Protein AF-A0A3L6Q215-F1 (afdb_monomer_lite)

Radius of gyration: 15.65 Å; chains: 1; bounding box: 45×32×40 Å

Structure (mmCIF, N/CA/C/O backbone):
data_AF-A0A3L6Q215-F1
#
_entry.id   AF-A0A3L6Q215-F1
#
loop_
_atom_site.group_PDB
_atom_site.id
_atom_site.type_symbol
_atom_site.label_atom_id
_atom_site.label_alt_id
_atom_site.label_comp_id
_atom_site.label_asym_id
_atom_site.label_entity_id
_atom_site.label_seq_id
_atom_site.pdbx_PDB_ins_code
_atom_site.Cartn_x
_atom_site.Cartn_y
_atom_site.Cartn_z
_atom_site.occupancy
_atom_site.B_iso_or_equiv
_atom_site.auth_seq_id
_atom_site.auth_comp_id
_atom_site.auth_asym_id
_atom_site.auth_atom_id
_atom_site.pdbx_PDB_model_num
ATOM 1 N N . MET A 1 1 ? -32.881 19.981 16.403 1.00 52.62 1 MET A N 1
ATOM 2 C CA . MET A 1 1 ? -31.874 18.910 16.480 1.00 52.62 1 MET A CA 1
ATOM 3 C C . MET A 1 1 ? -30.581 19.569 16.080 1.00 52.62 1 MET A C 1
ATOM 5 O O . MET A 1 1 ? -30.426 19.884 14.910 1.00 52.62 1 MET A O 1
ATOM 9 N N . ASP A 1 2 ? -29.753 19.907 17.060 1.00 67.75 2 ASP A N 1
ATOM 10 C CA . ASP A 1 2 ? -28.403 20.390 16.805 1.00 67.75 2 ASP A CA 1
ATOM 11 C C . ASP A 1 2 ? -27.587 19.180 16.337 1.00 67.75 2 ASP A C 1
ATOM 13 O O . ASP A 1 2 ? -27.249 18.306 17.133 1.00 67.75 2 ASP A O 1
ATOM 17 N N . GLU A 1 3 ? -27.378 19.056 15.025 1.00 70.69 3 GLU A N 1
ATOM 18 C CA . GLU A 1 3 ? -26.373 18.136 14.495 1.00 70.69 3 GLU A CA 1
ATOM 19 C C . GLU A 1 3 ? -25.009 18.708 14.874 1.00 70.69 3 GLU A C 1
ATOM 21 O O . GLU A 1 3 ? -24.514 19.647 14.247 1.00 70.69 3 GLU A O 1
ATOM 26 N N . GLU A 1 4 ? -24.418 18.175 15.943 1.00 73.69 4 GLU A N 1
ATOM 27 C CA . GLU A 1 4 ? -23.013 18.433 16.228 1.00 73.69 4 GLU A CA 1
ATOM 28 C C . GLU A 1 4 ? -22.185 18.047 14.991 1.00 73.69 4 GLU A C 1
ATOM 30 O O . GLU A 1 4 ? -22.379 16.964 14.425 1.00 73.69 4 GLU A O 1
ATOM 35 N N . PRO A 1 5 ? -21.283 18.927 14.524 1.00 72.00 5 PRO A N 1
ATOM 36 C CA . PRO A 1 5 ? -20.523 18.677 13.314 1.00 72.00 5 PRO A CA 1
ATOM 37 C C . PRO A 1 5 ? -19.673 17.422 13.498 1.00 72.00 5 PRO A C 1
ATOM 39 O O . PRO A 1 5 ? -18.916 17.306 14.462 1.00 72.00 5 PRO A O 1
ATOM 42 N N . VAL A 1 6 ? -19.783 16.491 12.548 1.00 80.25 6 VAL A N 1
ATOM 43 C CA . VAL A 1 6 ? -18.991 15.258 12.533 1.00 80.25 6 VAL A CA 1
ATOM 44 C C . VAL A 1 6 ? -17.509 15.635 12.483 1.00 80.25 6 VAL A C 1
ATOM 46 O O . VAL A 1 6 ? -16.989 16.058 11.448 1.00 80.25 6 VAL A O 1
ATOM 49 N N . ALA A 1 7 ? -16.831 15.526 13.623 1.00 84.50 7 ALA A N 1
ATOM 50 C CA . ALA A 1 7 ? -15.418 15.841 13.742 1.00 84.50 7 ALA A CA 1
ATOM 51 C C . ALA A 1 7 ? -14.589 14.615 13.353 1.00 84.50 7 ALA A C 1
ATOM 53 O O . ALA A 1 7 ? -14.732 13.538 13.933 1.00 84.50 7 ALA A O 1
ATOM 54 N N . TRP A 1 8 ? -13.692 14.780 12.382 1.00 82.44 8 TRP A N 1
ATOM 55 C CA . TRP A 1 8 ? -12.710 13.752 12.061 1.00 82.44 8 TRP A CA 1
ATOM 56 C C . TRP A 1 8 ? -11.743 13.586 13.233 1.00 82.44 8 TRP A C 1
ATOM 58 O O . TRP A 1 8 ? -11.003 14.508 13.577 1.00 82.44 8 TRP A O 1
ATOM 68 N N . VAL A 1 9 ? -11.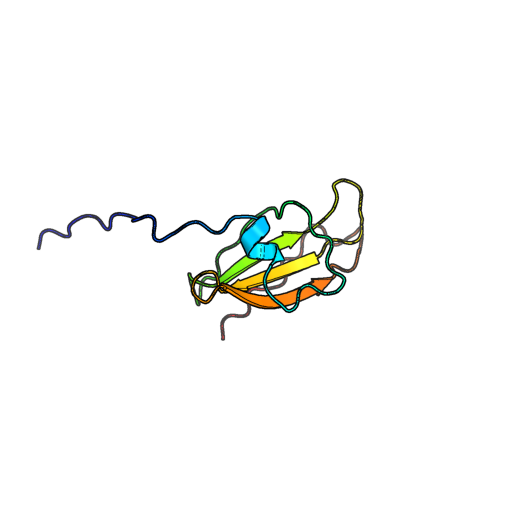738 12.395 13.829 1.00 85.88 9 VAL A N 1
ATOM 69 C CA . VAL A 1 9 ? -10.778 12.011 14.866 1.00 85.88 9 VAL A CA 1
ATOM 70 C C . VAL A 1 9 ? -9.701 11.143 14.232 1.00 85.88 9 VAL A C 1
ATOM 72 O O . VAL A 1 9 ? -9.982 10.246 13.439 1.00 85.88 9 VAL A O 1
ATOM 75 N N . LYS A 1 10 ? -8.442 11.411 14.578 1.00 85.56 10 LYS A N 1
ATOM 76 C CA . LYS A 1 10 ? -7.325 10.563 14.174 1.00 85.56 10 LYS A CA 1
ATOM 77 C C . LYS A 1 10 ? -7.386 9.247 14.952 1.00 85.56 10 LYS A C 1
ATOM 79 O O . LYS A 1 10 ? -7.097 9.237 16.143 1.00 85.56 10 LYS A O 1
ATOM 84 N N . ASP A 1 11 ? -7.715 8.161 14.263 1.00 84.31 11 ASP A N 1
ATOM 85 C CA . ASP A 1 11 ? -7.818 6.821 14.859 1.00 84.31 11 ASP A CA 1
ATOM 8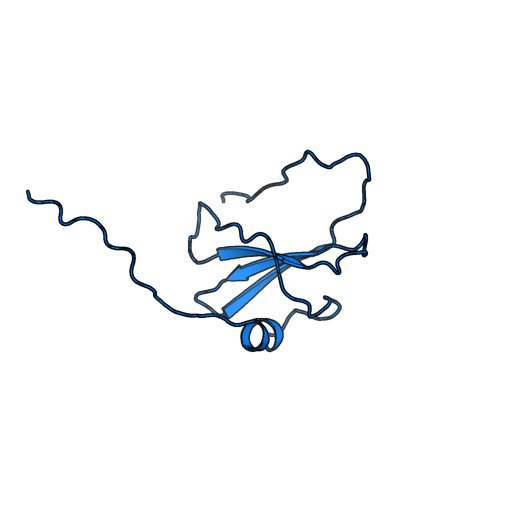6 C C . ASP A 1 11 ? -6.444 6.162 15.086 1.00 84.31 11 ASP A C 1
ATOM 88 O O . ASP A 1 11 ? -6.226 5.447 16.061 1.00 84.31 11 ASP A O 1
ATOM 92 N N . GLY A 1 12 ? -5.458 6.463 14.234 1.00 86.50 12 GLY A N 1
ATOM 93 C CA . GLY A 1 12 ? -4.123 5.887 14.364 1.00 86.50 12 GLY A CA 1
ATOM 94 C C . GLY A 1 12 ? -3.096 6.441 13.382 1.00 86.50 12 GLY A C 1
ATOM 95 O O . GLY A 1 12 ? -3.344 7.393 12.638 1.00 86.50 12 GLY A O 1
ATOM 96 N N . VAL A 1 13 ? -1.905 5.846 13.416 1.00 88.38 13 VAL A N 1
ATOM 97 C CA . VAL A 1 13 ? -0.836 6.031 12.428 1.00 88.38 13 VAL A CA 1
ATOM 98 C C . VAL A 1 13 ? -0.336 4.649 12.050 1.00 88.38 13 VAL A C 1
ATOM 100 O O . VAL A 1 13 ? -0.139 3.823 12.933 1.00 88.38 13 VAL A O 1
ATOM 103 N N . MET A 1 14 ? -0.124 4.431 10.756 1.00 87.69 14 MET A N 1
ATOM 104 C CA . MET A 1 14 ? 0.613 3.285 10.242 1.00 87.69 14 MET A CA 1
ATOM 105 C C . MET A 1 14 ? 1.826 3.834 9.501 1.00 87.69 14 MET A C 1
ATOM 107 O O . MET A 1 14 ? 1.679 4.535 8.495 1.00 87.69 14 MET A O 1
ATOM 111 N N . ASP A 1 15 ? 3.013 3.588 10.039 1.00 91.75 15 ASP A N 1
ATOM 112 C CA . ASP A 1 15 ? 4.256 3.999 9.399 1.00 91.75 15 ASP A CA 1
ATOM 113 C C . ASP A 1 15 ? 4.734 2.954 8.375 1.00 91.75 15 ASP A C 1
ATOM 115 O O . ASP A 1 15 ? 4.136 1.892 8.181 1.00 91.75 15 ASP A O 1
ATOM 119 N N . CYS A 1 16 ? 5.802 3.287 7.650 1.00 92.25 16 CYS A N 1
ATOM 120 C CA . CYS A 1 16 ? 6.348 2.387 6.640 1.00 92.25 16 CYS A CA 1
ATOM 121 C C . CYS A 1 16 ? 6.985 1.133 7.254 1.00 92.25 16 CYS A C 1
ATOM 123 O O . CYS A 1 16 ? 6.936 0.082 6.625 1.00 92.25 16 CYS A O 1
ATOM 125 N N . GLU A 1 17 ? 7.602 1.218 8.432 1.00 92.44 17 GLU A N 1
ATOM 126 C CA . GLU A 1 17 ? 8.235 0.056 9.064 1.00 92.44 17 GLU A CA 1
ATOM 127 C C . GLU A 1 17 ? 7.173 -0.966 9.463 1.00 92.44 17 GLU A C 1
ATOM 129 O O . GLU A 1 17 ? 7.293 -2.143 9.119 1.00 92.44 17 GLU A O 1
ATOM 134 N N . GLU A 1 18 ? 6.086 -0.496 10.074 1.00 92.88 18 GLU A N 1
ATOM 135 C CA . GLU A 1 18 ? 4.911 -1.296 10.393 1.00 92.88 18 GLU A CA 1
ATOM 136 C C . GLU A 1 18 ? 4.280 -1.899 9.133 1.00 92.88 18 GLU A C 1
ATOM 138 O O . GLU A 1 18 ? 3.994 -3.097 9.099 1.00 92.88 18 GLU A O 1
ATOM 143 N N . LEU A 1 19 ? 4.139 -1.107 8.064 1.00 94.25 19 LEU A N 1
ATOM 144 C CA . LEU A 1 19 ? 3.621 -1.579 6.780 1.00 94.25 19 LEU A CA 1
ATOM 145 C C . LEU A 1 19 ? 4.440 -2.754 6.222 1.00 94.25 19 LEU A C 1
ATOM 147 O O . LEU A 1 19 ? 3.873 -3.745 5.769 1.00 94.25 19 LEU A O 1
ATOM 151 N N . TRP A 1 20 ? 5.772 -2.659 6.241 1.00 94.38 20 TRP A N 1
ATOM 152 C CA . TRP A 1 20 ? 6.649 -3.680 5.653 1.00 94.38 20 TRP A CA 1
ATOM 153 C C . TRP A 1 20 ? 6.940 -4.866 6.574 1.00 94.38 20 TRP A C 1
ATOM 155 O O . TRP A 1 20 ? 7.445 -5.885 6.094 1.00 94.38 20 TRP A O 1
ATOM 165 N N . ALA A 1 21 ? 6.657 -4.743 7.871 1.00 92.50 21 ALA A N 1
ATOM 166 C CA . ALA A 1 21 ? 6.767 -5.835 8.834 1.00 92.50 21 ALA A CA 1
ATOM 167 C C . ALA A 1 21 ? 5.637 -6.868 8.683 1.00 92.50 21 ALA A C 1
ATOM 169 O O . ALA A 1 21 ? 5.777 -8.008 9.128 1.00 92.50 21 ALA A O 1
ATOM 170 N N . MET A 1 22 ? 4.528 -6.488 8.045 1.00 91.19 22 MET A N 1
ATOM 171 C CA . MET A 1 22 ? 3.406 -7.381 7.779 1.00 91.19 22 MET A CA 1
ATOM 172 C C . MET A 1 22 ? 3.773 -8.509 6.793 1.00 91.19 22 MET A C 1
ATOM 174 O O . MET A 1 22 ? 4.589 -8.314 5.888 1.00 91.19 22 MET A O 1
ATOM 178 N N . PRO A 1 23 ? 3.146 -9.692 6.914 1.00 90.56 23 PRO A N 1
ATOM 179 C CA . PRO A 1 23 ? 3.339 -10.784 5.961 1.00 90.56 23 PRO A CA 1
ATOM 180 C C . PRO A 1 23 ? 2.652 -10.502 4.612 1.00 90.56 23 PRO A C 1
ATOM 182 O O . PRO A 1 23 ? 1.676 -9.752 4.550 1.00 90.56 23 PRO A O 1
ATOM 185 N N . GLY A 1 24 ? 3.116 -11.150 3.536 1.00 88.38 24 GLY A N 1
ATOM 186 C CA . GLY A 1 24 ? 2.480 -11.094 2.208 1.00 88.38 24 GLY A CA 1
ATOM 187 C C . GLY A 1 24 ? 3.145 -10.143 1.207 1.00 88.38 24 GLY A C 1
ATOM 188 O O . GLY A 1 24 ? 2.722 -10.061 0.055 1.00 88.38 24 GLY A O 1
ATOM 189 N N . TYR A 1 25 ? 4.184 -9.417 1.627 1.00 91.56 25 TYR A N 1
ATOM 190 C CA . TYR A 1 25 ? 4.918 -8.461 0.790 1.00 91.56 25 TYR A CA 1
ATOM 191 C C . TYR A 1 25 ? 6.112 -9.083 0.047 1.00 91.56 25 TYR A C 1
ATOM 193 O O . TYR A 1 25 ? 7.015 -8.372 -0.406 1.00 91.56 25 TYR A O 1
ATOM 201 N N . GLU A 1 26 ? 6.168 -10.410 -0.068 1.00 89.81 26 GLU A N 1
ATOM 202 C CA . GLU A 1 26 ? 7.276 -11.117 -0.701 1.00 89.81 26 GLU A CA 1
ATOM 203 C C . GLU A 1 26 ? 7.431 -10.687 -2.172 1.00 89.81 26 GLU A C 1
ATOM 205 O O . GLU A 1 26 ? 6.508 -10.766 -2.980 1.00 89.81 26 GLU A O 1
ATOM 210 N N . GLY A 1 27 ? 8.623 -10.201 -2.533 1.00 87.75 27 GLY A N 1
ATOM 211 C CA . GLY A 1 27 ? 8.927 -9.736 -3.892 1.00 87.75 27 GLY A CA 1
ATOM 212 C C . GLY A 1 27 ? 8.470 -8.307 -4.221 1.00 87.75 27 GLY A C 1
ATOM 213 O O . GLY A 1 27 ? 8.753 -7.826 -5.323 1.00 87.75 27 GLY A O 1
ATOM 214 N N . ILE A 1 28 ? 7.829 -7.602 -3.283 1.00 90.19 28 ILE A N 1
ATOM 215 C CA . ILE A 1 28 ? 7.451 -6.191 -3.433 1.00 90.19 28 ILE A CA 1
ATOM 216 C C . ILE A 1 28 ? 8.603 -5.303 -2.932 1.00 90.19 28 ILE A C 1
ATOM 218 O O . ILE A 1 28 ? 9.149 -5.543 -1.850 1.00 90.19 28 ILE A O 1
ATOM 222 N N . PRO A 1 29 ? 9.018 -4.268 -3.686 1.00 90.38 29 PRO A N 1
ATOM 223 C CA . PRO A 1 29 ? 10.057 -3.357 -3.224 1.00 90.38 29 PRO A CA 1
ATOM 224 C C . PRO A 1 29 ? 9.584 -2.563 -1.997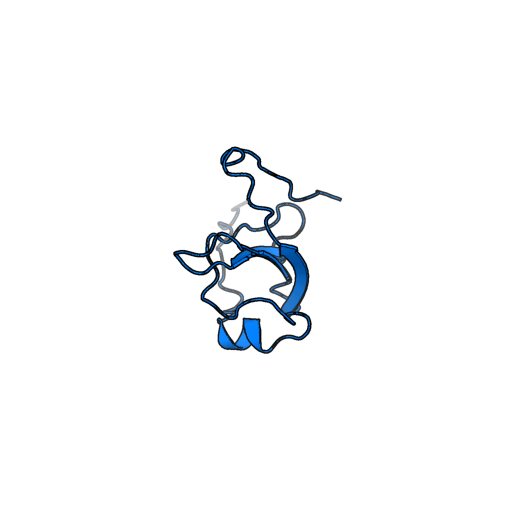 1.00 90.38 29 PRO A C 1
ATOM 226 O O . PRO A 1 29 ? 8.577 -1.866 -2.056 1.00 90.38 29 PRO A O 1
ATOM 229 N N . ARG A 1 30 ? 10.352 -2.616 -0.904 1.00 92.06 30 ARG A N 1
ATOM 230 C CA . ARG A 1 30 ? 10.088 -1.872 0.342 1.00 92.06 30 ARG A CA 1
ATOM 231 C C . ARG A 1 30 ? 10.541 -0.414 0.214 1.00 92.06 30 ARG A C 1
ATOM 233 O O . ARG A 1 30 ? 11.609 -0.040 0.688 1.00 92.06 30 ARG A O 1
ATOM 240 N N . VAL A 1 31 ? 9.770 0.385 -0.516 1.00 91.75 31 VAL A N 1
ATOM 241 C CA . VAL A 1 31 ? 10.019 1.819 -0.767 1.00 91.75 31 VAL A CA 1
ATOM 242 C C . VAL A 1 31 ? 8.850 2.652 -0.267 1.00 91.75 31 VAL A C 1
ATOM 244 O O . VAL A 1 31 ? 7.773 2.112 -0.077 1.00 91.75 31 VAL A O 1
ATOM 247 N N . HIS A 1 32 ? 9.018 3.961 -0.078 1.00 91.88 32 HIS A N 1
ATOM 248 C CA . HIS A 1 32 ? 7.924 4.805 0.410 1.00 91.88 32 HIS A CA 1
ATOM 249 C C . HIS A 1 32 ? 6.692 4.735 -0.525 1.00 91.88 32 HIS A C 1
ATOM 251 O O . HIS A 1 32 ? 6.813 5.116 -1.697 1.00 91.88 32 HIS A O 1
ATOM 257 N N . PRO A 1 33 ? 5.526 4.251 -0.048 1.00 91.94 33 PRO A N 1
ATOM 258 C CA . PRO A 1 33 ? 4.310 4.215 -0.850 1.00 91.94 33 PRO A CA 1
ATOM 259 C C . PRO A 1 33 ? 3.808 5.626 -1.161 1.00 91.94 33 PRO A C 1
ATOM 261 O O . PRO A 1 33 ? 4.023 6.563 -0.397 1.00 91.94 33 PRO A O 1
ATOM 264 N N . ARG A 1 34 ? 3.119 5.790 -2.290 1.00 89.88 34 ARG A N 1
ATOM 265 C CA . ARG A 1 34 ? 2.602 7.083 -2.760 1.00 89.88 34 ARG A CA 1
ATOM 266 C C . ARG A 1 34 ? 1.157 6.966 -3.228 1.00 89.88 34 ARG A C 1
ATOM 268 O O . ARG A 1 34 ? 0.691 5.876 -3.548 1.00 89.88 34 ARG A O 1
ATOM 275 N N . HIS A 1 35 ? 0.497 8.117 -3.339 1.00 89.38 35 HIS A N 1
ATOM 276 C CA . HIS A 1 35 ? -0.861 8.264 -3.879 1.00 89.38 35 HIS A CA 1
ATOM 277 C C . HIS A 1 35 ? -1.895 7.362 -3.176 1.00 89.38 35 HIS A C 1
ATOM 279 O O . HIS A 1 35 ? -2.434 6.455 -3.813 1.00 89.38 35 HIS A O 1
ATOM 285 N N . PRO A 1 36 ? -2.154 7.570 -1.871 1.00 91.56 36 PRO A N 1
ATOM 286 C CA . PRO A 1 36 ? -3.177 6.813 -1.162 1.00 91.56 36 PRO A CA 1
ATOM 287 C C . PRO A 1 36 ? -4.560 7.070 -1.762 1.00 91.56 36 PRO A C 1
ATOM 289 O O . PRO A 1 36 ? -4.940 8.215 -2.007 1.00 91.56 36 PRO A O 1
ATOM 292 N N . VAL A 1 37 ? -5.316 5.996 -1.969 1.00 92.12 37 VAL A N 1
ATOM 293 C CA . VAL A 1 37 ? -6.722 6.036 -2.381 1.00 92.12 37 VAL A CA 1
ATOM 294 C C . VAL A 1 37 ? -7.521 5.197 -1.398 1.00 92.12 37 VAL A C 1
ATOM 296 O O . VAL A 1 37 ? -7.276 4.000 -1.268 1.00 92.12 37 VAL A O 1
ATOM 299 N N . VAL A 1 38 ? -8.462 5.821 -0.698 1.00 91.62 38 VAL A N 1
ATOM 300 C CA . VAL A 1 38 ? -9.360 5.133 0.237 1.00 91.62 38 VAL A CA 1
ATOM 301 C C . VAL A 1 38 ? -10.492 4.479 -0.554 1.00 91.62 38 VAL A C 1
ATOM 303 O O . VAL A 1 38 ? -11.013 5.077 -1.499 1.00 91.62 38 VAL A O 1
ATOM 306 N N . SER A 1 39 ? -10.853 3.247 -0.201 1.00 89.75 39 SER A N 1
ATOM 307 C CA . SER A 1 39 ? -12.000 2.566 -0.801 1.00 89.75 39 SER A CA 1
ATOM 308 C C . SER A 1 39 ? -13.311 3.233 -0.382 1.00 89.75 39 SER A C 1
ATOM 310 O O . SER A 1 39 ? -13.476 3.636 0.767 1.00 89.75 39 SER A O 1
ATOM 312 N N . LEU A 1 40 ? -14.258 3.322 -1.317 1.00 90.12 40 LEU A N 1
ATOM 313 C CA . LEU A 1 40 ? -15.587 3.874 -1.048 1.00 90.12 40 LEU A CA 1
ATOM 314 C C . LEU A 1 40 ? -16.475 2.894 -0.266 1.00 90.12 40 LEU A C 1
ATOM 316 O O . LEU A 1 40 ? -17.292 3.343 0.529 1.00 90.12 40 LEU A O 1
ATOM 320 N N . ASP A 1 41 ? -16.303 1.580 -0.455 1.00 93.06 41 ASP A N 1
ATOM 321 C CA . ASP A 1 41 ? -17.102 0.561 0.252 1.00 93.06 41 ASP A CA 1
ATOM 322 C C . ASP A 1 41 ? -16.635 0.340 1.685 1.00 93.06 41 ASP A C 1
ATOM 324 O O . ASP A 1 41 ? -17.424 0.029 2.575 1.00 93.06 41 ASP A O 1
ATOM 328 N N . ASN A 1 42 ? -15.321 0.443 1.895 1.00 91.88 42 ASN A N 1
ATOM 329 C CA . ASN A 1 42 ? -14.701 0.165 3.176 1.00 91.88 42 ASN A CA 1
ATOM 330 C C . ASN A 1 42 ? -13.611 1.207 3.472 1.00 91.88 42 ASN A C 1
ATOM 332 O O . ASN A 1 42 ? -12.516 1.103 2.914 1.00 91.88 42 ASN A O 1
ATOM 336 N N . PRO A 1 43 ? -13.870 2.174 4.371 1.00 90.38 43 PRO A N 1
ATOM 337 C CA . PRO A 1 43 ? -12.915 3.234 4.688 1.00 90.38 43 PRO A CA 1
ATOM 338 C C . PRO A 1 43 ? -11.637 2.719 5.367 1.00 90.38 43 PRO A C 1
ATOM 340 O O . PRO A 1 43 ? -10.625 3.414 5.344 1.00 90.38 43 PRO A O 1
ATOM 343 N N . ASP A 1 44 ? -11.650 1.494 5.908 1.00 92.56 44 ASP A N 1
ATOM 344 C CA . ASP A 1 44 ? -10.468 0.842 6.482 1.00 92.56 44 ASP A CA 1
ATOM 345 C C . ASP A 1 44 ? -9.524 0.281 5.398 1.00 92.56 44 ASP A C 1
ATOM 347 O O . ASP A 1 44 ? -8.447 -0.225 5.710 1.00 92.56 44 ASP A O 1
ATOM 351 N N . VAL A 1 45 ? -9.911 0.325 4.117 1.00 94.56 45 VAL A N 1
ATOM 352 C CA . VAL A 1 45 ? -9.122 -0.217 3.006 1.00 94.56 45 VAL A CA 1
ATOM 353 C C . VAL A 1 45 ? -8.509 0.905 2.181 1.00 94.56 45 VAL A C 1
ATOM 355 O O . VAL A 1 45 ? -9.211 1.704 1.560 1.00 94.56 45 VAL A O 1
ATOM 358 N N . VAL A 1 46 ? -7.179 0.912 2.105 1.00 93.75 46 VAL A N 1
ATOM 359 C CA . VAL A 1 46 ? -6.402 1.914 1.370 1.00 93.75 46 VAL A CA 1
ATOM 360 C C . VAL A 1 46 ? -5.551 1.248 0.294 1.00 93.75 46 VAL A C 1
ATOM 362 O O . VAL A 1 46 ? -4.800 0.307 0.550 1.00 93.75 46 VAL A O 1
ATOM 365 N N . CYS A 1 47 ? -5.643 1.767 -0.925 1.00 94.19 47 CYS A N 1
ATOM 366 C CA . CYS A 1 47 ? -4.784 1.411 -2.045 1.00 94.19 47 CYS A CA 1
ATOM 367 C C . CYS A 1 47 ? -3.580 2.358 -2.111 1.00 94.19 47 CYS A C 1
ATOM 369 O O . CYS A 1 47 ? -3.738 3.576 -2.031 1.00 94.19 47 CYS A O 1
ATOM 371 N N . LEU A 1 48 ? -2.379 1.812 -2.292 1.00 93.44 48 LEU A N 1
ATOM 372 C CA . LEU A 1 48 ? -1.124 2.562 -2.362 1.00 93.44 48 LEU A CA 1
ATOM 373 C C . LEU A 1 48 ? -0.321 2.141 -3.594 1.00 93.44 48 LEU A C 1
ATOM 375 O O . LEU A 1 48 ? -0.263 0.959 -3.942 1.00 93.44 48 LEU A O 1
ATOM 379 N N . LYS A 1 49 ? 0.362 3.100 -4.223 1.00 91.31 49 LYS A N 1
ATOM 380 C CA . LYS A 1 49 ? 1.329 2.834 -5.292 1.00 91.31 49 LYS A CA 1
ATOM 381 C C . LYS A 1 49 ? 2.725 2.656 -4.705 1.00 91.31 49 LYS A C 1
ATOM 383 O O . LYS A 1 49 ? 3.217 3.528 -3.994 1.00 91.31 49 LYS A O 1
ATOM 388 N N . VAL A 1 50 ? 3.402 1.576 -5.075 1.00 92.19 50 VAL A N 1
ATOM 389 C CA . VAL A 1 50 ? 4.773 1.262 -4.659 1.00 92.19 50 VAL A CA 1
ATOM 390 C C . VAL A 1 50 ? 5.647 1.163 -5.906 1.00 92.19 50 VAL A C 1
ATOM 392 O O . VAL A 1 50 ? 5.525 0.231 -6.696 1.00 92.19 50 VAL A O 1
ATOM 395 N N . ALA A 1 51 ? 6.507 2.155 -6.124 1.00 88.81 51 ALA A N 1
ATOM 396 C CA . ALA A 1 51 ? 7.407 2.216 -7.273 1.00 88.81 51 ALA A CA 1
ATOM 397 C C . ALA A 1 51 ? 8.678 2.983 -6.895 1.00 88.81 51 ALA A C 1
ATOM 399 O O . ALA A 1 51 ? 8.608 3.946 -6.132 1.00 88.81 51 ALA A 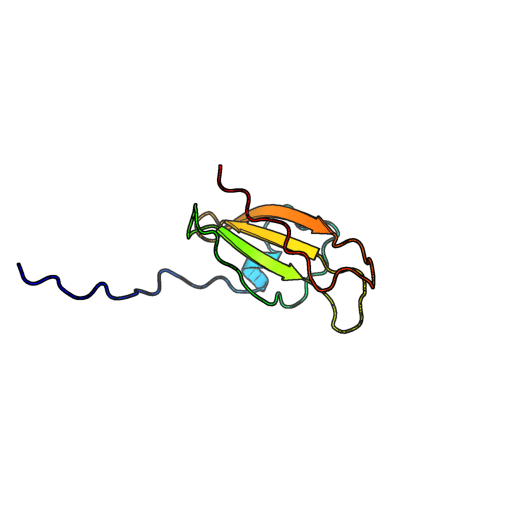O 1
ATOM 400 N N . ARG A 1 52 ? 9.830 2.585 -7.444 1.00 83.12 52 ARG A N 1
ATOM 401 C CA . ARG A 1 52 ? 11.023 3.449 -7.428 1.00 83.12 52 ARG A CA 1
ATOM 402 C C . ARG A 1 52 ? 10.844 4.539 -8.483 1.00 83.12 52 ARG A C 1
ATOM 404 O O . ARG A 1 52 ? 10.208 4.290 -9.502 1.00 83.12 52 ARG A O 1
ATOM 411 N N . ASP A 1 53 ? 11.430 5.713 -8.260 1.00 72.88 53 ASP A N 1
ATOM 412 C CA . ASP A 1 53 ? 11.225 6.910 -9.099 1.00 72.88 53 ASP A CA 1
ATOM 413 C C . ASP A 1 53 ? 11.479 6.702 -10.600 1.00 72.88 53 ASP A C 1
ATOM 415 O O . ASP A 1 53 ? 10.870 7.369 -11.430 1.00 72.88 53 ASP A O 1
ATOM 419 N N . TRP A 1 54 ? 12.349 5.756 -10.949 1.00 65.44 54 TRP A N 1
ATOM 420 C CA . TRP A 1 54 ? 12.755 5.442 -12.319 1.00 65.44 54 TRP A CA 1
ATOM 421 C C . TRP A 1 54 ? 12.306 4.049 -12.786 1.00 65.44 54 TRP A C 1
ATOM 423 O O . TRP A 1 54 ? 12.657 3.630 -13.889 1.00 65.44 54 TRP A O 1
ATOM 433 N N . ASP A 1 55 ? 11.567 3.302 -11.959 1.00 66.94 55 ASP A N 1
ATOM 434 C CA . ASP A 1 55 ? 11.195 1.923 -12.272 1.00 66.94 55 ASP A CA 1
ATOM 435 C C . ASP A 1 55 ? 9.833 1.866 -12.968 1.00 66.94 55 ASP A C 1
ATOM 437 O O . ASP A 1 55 ? 8.813 2.360 -12.483 1.00 66.94 55 ASP A O 1
ATOM 441 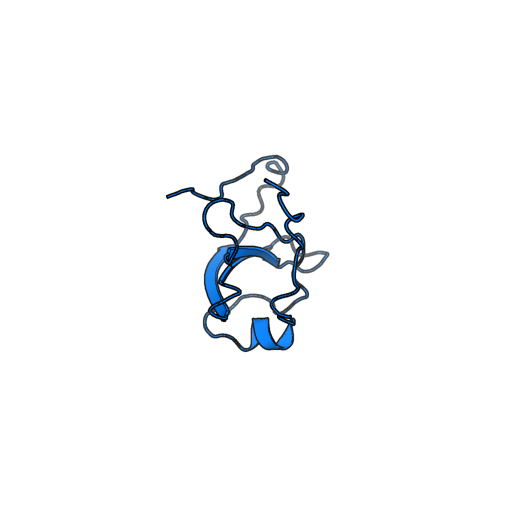N N . THR A 1 56 ? 9.826 1.200 -14.117 1.00 67.12 56 THR A N 1
ATOM 442 C CA . THR A 1 56 ? 8.618 0.848 -14.867 1.00 67.12 56 THR A CA 1
ATOM 443 C C . THR A 1 56 ? 7.756 -0.159 -14.103 1.00 67.12 56 THR A C 1
ATOM 445 O O . THR A 1 56 ? 6.547 -0.243 -14.307 1.00 67.12 56 THR A O 1
ATOM 448 N N . LYS A 1 57 ? 8.347 -0.904 -13.167 1.00 75.56 57 LYS A N 1
ATOM 449 C CA . LYS A 1 57 ? 7.677 -1.926 -12.362 1.00 75.56 57 LYS A CA 1
ATOM 450 C C . LYS A 1 57 ? 7.060 -1.300 -11.111 1.00 75.56 57 LYS A C 1
ATOM 452 O O . LYS A 1 57 ? 7.563 -1.456 -10.000 1.00 75.56 57 LYS A O 1
ATOM 457 N N . ALA A 1 58 ? 5.943 -0.608 -11.297 1.00 85.25 58 ALA A N 1
ATOM 458 C CA . ALA A 1 58 ? 5.102 -0.179 -10.186 1.00 85.25 58 ALA A CA 1
ATOM 459 C C . ALA A 1 58 ? 4.243 -1.340 -9.660 1.00 85.25 58 ALA A C 1
ATOM 461 O O . ALA A 1 58 ? 3.885 -2.254 -10.402 1.00 85.25 58 ALA A O 1
ATOM 462 N N . TRP A 1 59 ? 3.886 -1.279 -8.384 1.00 90.88 59 TRP A N 1
ATOM 463 C CA . TRP A 1 59 ? 2.897 -2.140 -7.747 1.00 90.88 59 TRP A CA 1
ATOM 464 C C . TRP A 1 59 ? 1.748 -1.291 -7.219 1.00 90.88 59 TRP A C 1
ATOM 466 O O . TRP A 1 59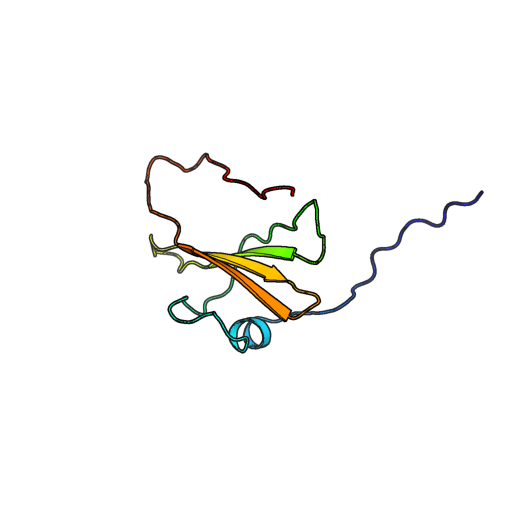 ? 1.968 -0.191 -6.714 1.00 90.88 59 TRP A O 1
ATOM 476 N N . MET A 1 60 ? 0.537 -1.825 -7.303 1.00 92.00 60 MET A N 1
ATOM 477 C CA . MET A 1 60 ? -0.605 -1.364 -6.526 1.00 92.00 60 MET A CA 1
ATOM 478 C C . MET A 1 60 ? -0.822 -2.369 -5.406 1.00 92.00 60 MET A C 1
ATOM 480 O O . MET A 1 60 ? -1.031 -3.553 -5.672 1.00 92.00 60 MET A O 1
ATOM 484 N N . ILE A 1 61 ? -0.740 -1.906 -4.166 1.00 94.12 61 ILE A N 1
ATOM 485 C CA . ILE A 1 61 ? -1.059 -2.709 -2.987 1.00 94.12 61 ILE A CA 1
ATOM 486 C C . ILE A 1 61 ? -2.359 -2.203 -2.380 1.00 94.12 61 ILE A C 1
ATOM 488 O O . ILE A 1 61 ? -2.626 -1.004 -2.403 1.00 94.12 61 ILE A O 1
ATOM 492 N N . GLN A 1 62 ? -3.148 -3.108 -1.826 1.00 95.75 62 GLN A N 1
ATOM 493 C CA . GLN A 1 62 ? -4.365 -2.801 -1.094 1.00 95.75 62 GLN A CA 1
ATOM 494 C C . GLN A 1 62 ? -4.212 -3.305 0.332 1.00 95.75 62 GLN A C 1
ATOM 496 O O . GLN A 1 62 ? -3.917 -4.481 0.549 1.00 95.75 62 GLN A O 1
ATOM 501 N N . VAL A 1 63 ? -4.398 -2.415 1.297 1.00 95.12 63 VAL A N 1
ATOM 502 C CA . VAL A 1 63 ? -4.093 -2.662 2.705 1.00 95.12 63 VAL A CA 1
ATOM 503 C C . VAL A 1 63 ? -5.329 -2.374 3.538 1.00 95.12 63 VAL A C 1
ATOM 505 O O . VAL A 1 63 ? -5.933 -1.316 3.398 1.00 95.12 63 VAL A O 1
ATOM 508 N N . ASP A 1 64 ? -5.691 -3.313 4.404 1.00 94.69 64 ASP A N 1
ATOM 509 C CA . ASP A 1 64 ? -6.629 -3.088 5.501 1.00 94.69 64 ASP A CA 1
ATOM 510 C C . ASP A 1 64 ? -5.851 -2.428 6.646 1.00 94.69 64 ASP A C 1
ATOM 512 O O . ASP A 1 64 ? -5.022 -3.073 7.295 1.00 94.69 64 ASP A O 1
ATOM 516 N N . THR A 1 65 ? -6.057 -1.128 6.850 1.00 92.69 65 THR A N 1
ATOM 517 C CA . THR A 1 65 ? -5.317 -0.321 7.829 1.00 92.69 65 THR A CA 1
ATOM 518 C C . THR A 1 65 ? -5.785 -0.569 9.255 1.00 92.69 65 THR A C 1
ATOM 520 O O . THR A 1 65 ? -5.007 -0.391 10.190 1.00 92.69 65 THR A O 1
ATOM 523 N N . ARG A 1 66 ? -7.028 -1.027 9.436 1.00 92.06 66 ARG A N 1
ATOM 524 C CA . ARG A 1 66 ? -7.582 -1.348 10.753 1.00 92.06 66 ARG A CA 1
ATOM 525 C C . ARG A 1 66 ? -7.064 -2.682 11.266 1.00 92.06 66 ARG A C 1
ATOM 527 O O . ARG A 1 66 ? -6.667 -2.799 12.422 1.00 92.06 66 ARG A O 1
ATOM 534 N N . ARG A 1 67 ? -7.057 -3.700 10.405 1.00 92.00 67 ARG A N 1
ATOM 535 C CA . ARG A 1 67 ? -6.545 -5.039 10.731 1.00 92.00 67 ARG A CA 1
ATOM 536 C C . ARG A 1 67 ? -5.046 -5.175 10.526 1.00 92.00 67 ARG A C 1
ATOM 538 O O . ARG A 1 67 ? -4.504 -6.204 10.919 1.00 92.00 67 ARG A O 1
ATOM 545 N N . LYS A 1 68 ? -4.410 -4.179 9.902 1.00 91.00 68 LYS A N 1
ATOM 546 C CA . LYS A 1 68 ? -2.998 -4.200 9.512 1.00 91.00 68 LYS A CA 1
ATOM 547 C C . LYS A 1 68 ? -2.712 -5.471 8.719 1.00 91.00 68 LYS A C 1
ATOM 549 O O . LYS A 1 68 ? -2.032 -6.390 9.175 1.00 91.00 68 LYS A O 1
ATOM 554 N N . LYS A 1 69 ? -3.314 -5.550 7.529 1.00 93.69 69 LYS A N 1
ATOM 555 C CA . LYS A 1 69 ? -3.186 -6.713 6.647 1.00 93.69 69 LYS A CA 1
ATOM 556 C C . LYS A 1 69 ? -3.110 -6.307 5.180 1.00 93.69 69 LYS A C 1
ATOM 558 O O . LYS A 1 69 ? -3.934 -5.533 4.700 1.00 93.69 69 LYS A O 1
ATOM 563 N N . LEU A 1 70 ? -2.188 -6.917 4.439 1.00 95.12 70 LEU A N 1
ATOM 564 C CA . LEU A 1 70 ? -2.196 -6.862 2.980 1.00 95.12 70 LEU A CA 1
ATOM 565 C C . LEU A 1 70 ? -3.362 -7.694 2.424 1.00 95.12 70 LEU A C 1
ATOM 567 O O . LEU A 1 70 ? -3.473 -8.892 2.690 1.00 95.12 70 LEU A O 1
ATOM 571 N N . LEU A 1 71 ? -4.231 -7.054 1.647 1.00 95.00 71 LEU A N 1
ATOM 572 C CA . LEU A 1 71 ? -5.379 -7.692 1.005 1.00 95.00 71 LEU A CA 1
ATOM 573 C C . LEU A 1 71 ? -5.043 -8.169 -0.405 1.00 95.00 71 LEU A C 1
ATOM 575 O O . LEU A 1 71 ? -5.390 -9.286 -0.782 1.00 95.00 71 LEU A O 1
ATOM 579 N N . SER A 1 72 ? -4.365 -7.328 -1.184 1.00 93.44 72 SER A N 1
ATOM 580 C CA . SER A 1 72 ? -3.933 -7.671 -2.535 1.00 93.44 72 SER A CA 1
ATOM 581 C C . SER A 1 72 ? -2.697 -6.877 -2.947 1.00 93.44 72 SER A C 1
ATOM 583 O O . SER A 1 72 ? -2.451 -5.773 -2.461 1.00 93.44 72 SER A O 1
ATOM 585 N N . ALA A 1 73 ? -1.910 -7.448 -3.854 1.00 92.44 73 ALA A N 1
ATOM 586 C CA . ALA A 1 73 ? -0.776 -6.786 -4.476 1.00 92.44 73 ALA A CA 1
ATOM 587 C C . ALA A 1 73 ? -0.723 -7.160 -5.954 1.00 92.44 73 ALA A C 1
ATOM 589 O O . ALA A 1 73 ? -0.641 -8.334 -6.313 1.00 92.44 73 ALA A O 1
ATOM 590 N N . VAL A 1 74 ? -0.774 -6.152 -6.818 1.00 89.69 74 VAL A N 1
ATOM 591 C CA . VAL A 1 74 ? -0.799 -6.334 -8.266 1.00 89.69 74 VAL A CA 1
ATOM 592 C C . VAL A 1 74 ? 0.327 -5.528 -8.880 1.00 89.69 74 VAL A C 1
ATOM 594 O O . VAL A 1 74 ? 0.473 -4.331 -8.630 1.00 89.69 74 VAL A O 1
ATOM 597 N N . LYS A 1 75 ? 1.130 -6.184 -9.713 1.00 88.00 75 LYS A N 1
ATOM 598 C CA . LYS A 1 75 ? 2.156 -5.508 -10.496 1.00 88.00 75 LYS A CA 1
ATOM 599 C C . LYS A 1 75 ? 1.484 -4.738 -11.629 1.00 88.00 75 LYS A C 1
ATOM 601 O O . LYS A 1 75 ? 0.751 -5.322 -12.425 1.00 88.00 75 LYS A O 1
ATOM 606 N N . CYS A 1 76 ? 1.750 -3.443 -11.728 1.00 75.50 76 CYS A N 1
ATOM 607 C CA . CYS A 1 76 ? 1.329 -2.652 -12.872 1.00 75.50 76 CYS A CA 1
ATOM 608 C C . CYS A 1 76 ? 2.081 -3.164 -14.103 1.00 75.50 76 CYS A C 1
ATOM 610 O O . CYS A 1 76 ? 3.310 -3.092 -14.158 1.00 75.50 76 CYS A O 1
ATOM 612 N N . ALA A 1 77 ? 1.362 -3.694 -15.090 1.00 66.12 77 ALA A N 1
ATOM 613 C CA . ALA A 1 77 ? 1.951 -3.932 -16.396 1.00 66.12 77 ALA A CA 1
ATOM 614 C C . ALA A 1 77 ? 2.232 -2.566 -17.034 1.00 66.12 77 ALA A C 1
ATOM 616 O O . ALA A 1 77 ? 1.318 -1.755 -17.185 1.00 66.12 77 ALA A O 1
ATOM 617 N N . THR A 1 78 ? 3.489 -2.290 -17.377 1.00 55.38 78 THR A N 1
ATOM 618 C CA . THR A 1 78 ? 3.828 -1.133 -18.204 1.00 55.38 78 THR A CA 1
ATOM 619 C C . THR A 1 78 ? 3.232 -1.319 -19.589 1.00 55.38 78 THR A C 1
ATOM 621 O O . THR A 1 78 ? 3.827 -1.974 -20.439 1.00 55.38 78 THR A O 1
ATOM 624 N N . ASP A 1 79 ? 2.069 -0.724 -19.818 1.00 53.16 79 ASP A N 1
ATOM 625 C CA . ASP A 1 79 ? 1.704 -0.239 -21.140 1.00 53.16 79 ASP A CA 1
ATOM 626 C C . ASP A 1 79 ? 1.989 1.275 -21.149 1.00 53.16 79 ASP A C 1
ATOM 628 O O . ASP A 1 79 ? 1.321 2.018 -20.418 1.00 53.16 79 ASP A O 1
ATOM 632 N N . PRO A 1 80 ? 2.988 1.754 -21.919 1.00 50.47 80 PRO A N 1
ATOM 633 C CA . PRO A 1 80 ? 3.288 3.181 -22.043 1.00 50.47 80 PRO A CA 1
ATOM 634 C C . PRO A 1 80 ? 2.075 4.020 -22.484 1.00 50.47 80 PRO A C 1
ATOM 636 O O . PRO A 1 80 ? 2.051 5.225 -22.243 1.00 50.47 80 PRO A O 1
ATOM 639 N N . CYS A 1 81 ? 1.055 3.402 -23.095 1.00 47.38 81 CYS A N 1
ATOM 640 C CA . CYS A 1 81 ? -0.128 4.073 -23.632 1.00 47.38 81 CYS A CA 1
ATOM 641 C C . CYS A 1 81 ? -1.356 4.075 -22.705 1.00 47.38 81 CYS A C 1
ATOM 643 O O . CYS A 1 81 ? -2.419 4.539 -23.118 1.00 47.38 81 CYS A O 1
ATOM 645 N N . LYS A 1 82 ? -1.258 3.620 -21.448 1.00 48.78 82 LYS A N 1
ATOM 646 C CA . LYS A 1 82 ? -2.393 3.653 -20.501 1.00 48.78 82 LYS A CA 1
ATOM 647 C C . LYS A 1 82 ? -2.122 4.509 -19.268 1.00 48.78 82 LYS A C 1
ATOM 649 O O . LYS A 1 82 ? -2.288 4.073 -18.136 1.00 48.78 82 LYS A O 1
ATOM 654 N N . THR A 1 83 ? -1.793 5.777 -19.491 1.00 47.66 83 THR A N 1
ATOM 655 C CA . THR A 1 83 ? -1.834 6.827 -18.457 1.00 47.66 83 THR A CA 1
ATOM 656 C C . THR A 1 83 ? -3.257 7.270 -18.073 1.00 47.66 83 THR A C 1
ATOM 658 O O . THR A 1 83 ? -3.396 8.134 -17.216 1.00 47.66 83 THR A O 1
ATOM 661 N N . HIS A 1 84 ? -4.319 6.667 -18.634 1.00 50.19 84 HIS A N 1
ATOM 662 C CA . HIS A 1 84 ? -5.709 7.131 -18.451 1.00 50.19 84 HIS A CA 1
ATOM 663 C C . HIS A 1 84 ? -6.750 6.065 -18.059 1.00 50.19 84 HIS A C 1
ATOM 665 O O . HIS A 1 84 ? -7.945 6.338 -18.109 1.00 50.19 84 HIS A O 1
ATOM 671 N N . TYR A 1 85 ? -6.344 4.874 -17.621 1.00 46.62 85 TYR A N 1
ATOM 672 C CA . TYR A 1 85 ? -7.289 3.884 -17.089 1.00 46.62 85 TYR A CA 1
ATOM 673 C C . TYR A 1 85 ? -6.849 3.550 -15.660 1.00 46.62 85 TYR A C 1
ATOM 675 O O . TYR A 1 85 ? -5.913 2.787 -15.452 1.00 46.62 85 TYR A O 1
ATOM 683 N N . TYR A 1 86 ? -7.386 4.222 -14.635 1.00 61.00 86 TYR A N 1
ATOM 684 C CA . TYR A 1 86 ? -8.637 3.791 -13.998 1.00 61.00 86 TYR A CA 1
ATOM 685 C C . TYR A 1 86 ? -8.898 2.311 -14.261 1.00 61.00 86 TYR A C 1
ATOM 687 O O . TYR A 1 86 ? -9.491 1.955 -15.274 1.00 61.00 86 TYR A O 1
ATOM 695 N N . LEU A 1 87 ? -8.458 1.459 -13.343 1.00 55.72 87 LEU A N 1
ATOM 696 C CA . LEU A 1 87 ? -9.058 0.150 -13.139 1.00 55.72 87 LEU A CA 1
ATOM 697 C C . LEU A 1 87 ? -9.184 -0.091 -11.629 1.00 55.72 87 LEU A C 1
ATOM 699 O O . LEU A 1 87 ? -8.408 0.455 -10.846 1.00 55.72 87 LEU A O 1
ATOM 703 N N . PRO A 1 88 ? -10.251 -0.784 -11.222 1.00 41.50 88 PRO A N 1
ATOM 704 C CA . PRO A 1 88 ? -11.285 -0.183 -10.399 1.00 41.50 88 PRO A CA 1
ATOM 705 C C . PRO A 1 88 ? -11.186 -0.673 -8.959 1.00 41.50 88 PRO A C 1
ATOM 707 O O . PRO A 1 88 ? -10.906 -1.849 -8.720 1.00 41.50 88 PRO A O 1
ATOM 710 N N . ALA A 1 89 ? -11.510 0.194 -8.000 1.00 39.41 89 ALA A N 1
ATOM 711 C CA . ALA A 1 89 ? -12.071 -0.302 -6.752 1.00 39.41 89 ALA A CA 1
ATOM 712 C C . ALA A 1 89 ? -13.353 -1.053 -7.142 1.00 39.41 89 ALA A C 1
ATOM 714 O O . ALA A 1 89 ? -14.320 -0.444 -7.599 1.00 39.41 89 ALA A O 1
ATOM 715 N N . LYS A 1 90 ? -13.319 -2.388 -7.117 1.00 44.88 90 LYS A N 1
ATOM 716 C CA . LYS A 1 90 ? -14.542 -3.167 -7.271 1.00 44.88 90 LYS A CA 1
ATOM 717 C C . LYS A 1 90 ? -15.327 -3.019 -5.976 1.00 44.88 90 LYS A C 1
ATOM 719 O O . LYS A 1 90 ? -14.952 -3.629 -4.981 1.00 44.88 90 LYS A O 1
ATOM 724 N N . LEU A 1 91 ? -16.387 -2.219 -6.060 1.00 38.09 91 LEU A N 1
ATOM 725 C CA . LEU A 1 91 ? -17.510 -2.226 -5.135 1.00 38.09 91 LEU A CA 1
ATOM 726 C C . LEU A 1 91 ? -18.156 -3.617 -5.231 1.00 38.09 91 LEU A C 1
ATOM 728 O O . LEU A 1 91 ? -18.671 -3.984 -6.294 1.00 38.09 91 LEU A O 1
ATOM 732 N N . GLN A 1 92 ? -18.042 -4.426 -4.180 1.00 34.72 92 GLN A N 1
ATOM 733 C CA . GLN A 1 92 ? -18.833 -5.643 -3.988 1.00 34.72 92 GLN A CA 1
ATOM 734 C C . GLN A 1 92 ? -19.374 -5.670 -2.570 1.00 34.72 92 GLN A C 1
ATOM 736 O O . GLN A 1 92 ? -18.568 -5.440 -1.642 1.00 34.72 92 GLN A O 1
#

Secondary structure (DSSP, 8-state):
------PPP------HHHHHHSTT-TTS-----EEEEE-SS-TTEEEEEE--TT-S--EEEEEETTTTEEEEEEEPP--TT-TT--------

Foldseek 3Di:
DPPDPDDDDDPDDDDLVLLVVAPDCPPADSDDWDDWDAAPQDNQKIWTWGDDPPDLFIKIWIARNVVSHTPDIDTDDDPVPPPDDDDDSDDD

pLDDT: mean 80.88, std 16.97, range [34.72, 95.75]

Sequence (92 aa):
MDEEPVAWVKDGVMDCEELWAMPGYEGIPRVHPRHPVVSLDNPDVVCLKVARDWDTKAWMIQVDTRRKKLLSAVKCATDPCKTHYYLPAKLQ

Organism: Panicum miliaceum (NCBI:txid4540)